Protein AF-R7ZXV5-F1 (afdb_monomer_lite)

Structure (mmCIF, N/CA/C/O backbone):
data_AF-R7ZXV5-F1
#
_entry.id   AF-R7ZXV5-F1
#
loop_
_atom_site.group_PDB
_atom_site.id
_atom_site.type_symbol
_atom_site.label_atom_id
_atom_site.label_alt_id
_atom_site.label_comp_id
_atom_site.label_asym_id
_atom_site.label_entity_id
_atom_site.label_seq_id
_atom_site.pdbx_PDB_ins_code
_atom_site.Cartn_x
_atom_site.Cartn_y
_atom_site.Cartn_z
_atom_site.occupancy
_atom_site.B_iso_or_equiv
_atom_site.auth_seq_id
_atom_site.auth_comp_id
_atom_site.auth_asym_id
_atom_site.auth_atom_id
_atom_site.pdbx_PDB_model_num
ATOM 1 N N . MET A 1 1 ? 47.449 18.925 13.612 1.00 54.97 1 MET A N 1
ATOM 2 C CA . MET A 1 1 ? 47.432 18.187 12.322 1.00 54.97 1 MET A CA 1
ATOM 3 C C . MET A 1 1 ? 46.464 16.997 12.276 1.00 54.97 1 MET A C 1
ATOM 5 O O . MET A 1 1 ? 45.892 16.774 11.221 1.00 54.97 1 MET A O 1
ATOM 9 N N . ILE A 1 2 ? 46.208 16.277 13.378 1.00 59.22 2 ILE A N 1
ATOM 10 C CA . ILE A 1 2 ? 45.372 15.050 13.403 1.00 59.22 2 ILE A CA 1
ATOM 11 C C . ILE A 1 2 ? 43.863 15.296 13.144 1.00 59.22 2 ILE A C 1
ATOM 13 O O . ILE A 1 2 ? 43.168 14.418 12.645 1.00 59.22 2 ILE A O 1
ATOM 17 N N . HIS A 1 3 ? 43.331 16.490 13.434 1.00 53.34 3 HIS A N 1
ATOM 18 C CA . HIS A 1 3 ? 41.921 16.816 13.148 1.00 53.34 3 HIS A CA 1
ATOM 19 C C . HIS A 1 3 ? 41.651 17.110 11.661 1.00 53.34 3 HIS A C 1
ATOM 21 O O . HIS A 1 3 ? 40.573 16.802 11.162 1.00 53.34 3 HIS A O 1
ATOM 27 N N . CYS A 1 4 ? 42.644 17.639 10.937 1.00 56.69 4 CYS A N 1
ATOM 28 C CA . CYS A 1 4 ? 42.523 17.958 9.511 1.00 56.69 4 CYS A CA 1
ATOM 29 C C . CYS A 1 4 ? 42.497 16.681 8.650 1.00 56.69 4 CYS A C 1
ATOM 31 O O . CYS A 1 4 ? 41.690 16.554 7.732 1.00 56.69 4 CYS A O 1
ATOM 33 N N . THR A 1 5 ? 43.303 15.679 9.016 1.00 60.62 5 THR A N 1
ATOM 34 C CA . THR A 1 5 ? 43.340 14.381 8.326 1.00 60.62 5 THR A CA 1
ATOM 35 C C . THR A 1 5 ? 42.061 13.570 8.537 1.00 60.62 5 THR A C 1
ATOM 37 O O . THR A 1 5 ? 41.583 12.933 7.605 1.00 60.62 5 THR A O 1
ATOM 40 N N . ARG A 1 6 ? 41.445 13.647 9.724 1.00 66.00 6 ARG A N 1
ATOM 41 C CA . ARG A 1 6 ? 40.159 12.987 10.018 1.00 66.00 6 ARG A CA 1
ATOM 42 C C . ARG A 1 6 ? 38.990 13.591 9.234 1.00 66.00 6 ARG A C 1
ATOM 44 O O . ARG A 1 6 ? 38.175 12.834 8.715 1.00 66.00 6 ARG A O 1
ATOM 51 N N . SER A 1 7 ? 38.946 14.919 9.087 1.00 66.56 7 SER A N 1
ATOM 52 C CA . SER A 1 7 ? 37.944 15.587 8.239 1.00 66.56 7 SER A CA 1
ATOM 53 C C . SER A 1 7 ? 38.108 15.244 6.761 1.00 66.56 7 SER A C 1
ATOM 55 O O . SER A 1 7 ? 37.116 14.977 6.089 1.00 66.56 7 SER A O 1
ATOM 57 N N . ALA A 1 8 ? 39.343 15.195 6.252 1.00 74.81 8 ALA A N 1
ATOM 58 C CA . ALA A 1 8 ? 39.594 14.841 4.856 1.00 74.81 8 ALA A CA 1
ATOM 59 C C . ALA A 1 8 ? 39.177 13.394 4.540 1.00 74.81 8 ALA A C 1
ATOM 61 O O . ALA A 1 8 ? 38.531 13.148 3.526 1.00 74.81 8 ALA A O 1
ATOM 62 N N . ILE A 1 9 ? 39.474 12.446 5.436 1.00 78.62 9 ILE A N 1
ATOM 63 C CA . ILE A 1 9 ? 39.075 11.040 5.276 1.00 78.62 9 ILE A CA 1
ATOM 64 C C . ILE A 1 9 ? 37.549 10.897 5.311 1.00 78.62 9 ILE A C 1
ATOM 66 O O . ILE A 1 9 ? 36.986 10.212 4.461 1.00 78.62 9 ILE A O 1
ATOM 70 N N . ALA A 1 10 ? 36.865 11.574 6.240 1.00 78.19 10 ALA A N 1
ATOM 71 C CA . ALA A 1 10 ? 35.405 11.551 6.306 1.00 78.19 10 ALA A CA 1
ATOM 72 C C . ALA A 1 10 ? 34.764 12.096 5.018 1.00 78.19 10 ALA A C 1
ATOM 74 O O . ALA A 1 10 ? 33.823 11.504 4.500 1.00 78.19 10 AL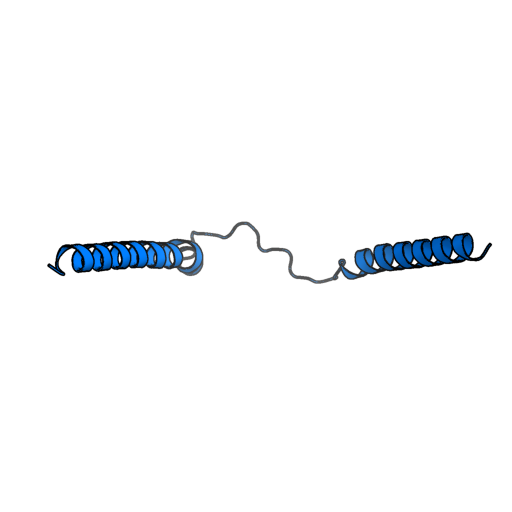A A O 1
ATOM 75 N N . LEU A 1 11 ? 35.313 13.179 4.463 1.00 79.88 11 LEU A N 1
ATOM 76 C CA . LEU A 1 11 ? 34.803 13.806 3.243 1.00 79.88 11 LEU A CA 1
ATOM 77 C C . LEU A 1 11 ? 35.016 12.919 2.006 1.00 79.88 11 LEU A C 1
ATOM 79 O O . LEU A 1 11 ? 34.120 12.793 1.176 1.00 79.88 11 LEU A O 1
ATOM 83 N N . VAL A 1 12 ? 36.155 12.226 1.923 1.00 82.75 12 VAL A N 1
ATOM 84 C CA . VAL A 1 12 ? 36.433 11.241 0.865 1.00 82.75 12 VAL A CA 1
ATOM 85 C C . VAL A 1 12 ? 35.489 10.039 0.959 1.00 82.75 12 VAL A C 1
ATOM 87 O O . VAL A 1 12 ? 34.940 9.624 -0.059 1.00 82.75 12 VAL A O 1
ATOM 90 N N . VAL A 1 13 ? 35.233 9.517 2.163 1.00 81.88 13 VAL A N 1
ATOM 91 C CA . VAL A 1 13 ? 34.293 8.401 2.375 1.00 81.88 13 VAL A CA 1
ATOM 92 C C . VAL A 1 13 ? 32.859 8.804 2.019 1.00 81.88 13 VAL A C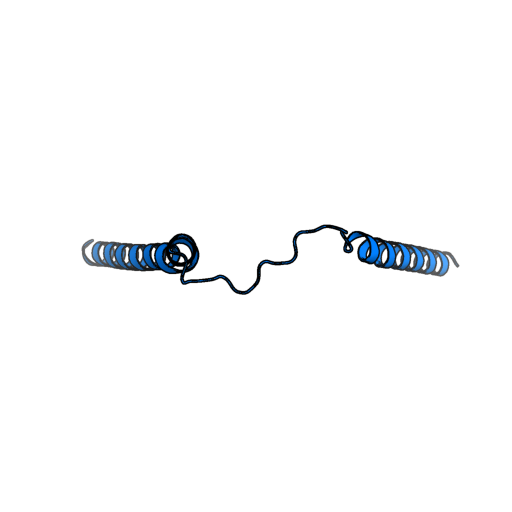 1
ATOM 94 O O . VAL A 1 13 ? 32.162 8.034 1.364 1.00 81.88 13 VAL A O 1
ATOM 97 N N . ILE A 1 14 ? 32.427 10.015 2.383 1.00 80.94 14 ILE A N 1
ATOM 98 C CA . ILE A 1 14 ? 31.100 10.546 2.028 1.00 80.94 14 ILE A CA 1
ATOM 99 C C . ILE A 1 14 ? 30.963 10.721 0.506 1.00 80.94 14 ILE A C 1
ATOM 101 O O . ILE A 1 14 ? 29.950 10.330 -0.066 1.00 80.94 14 ILE A O 1
ATOM 105 N N . CYS A 1 15 ? 31.983 11.240 -0.182 1.00 78.00 15 CYS A N 1
ATOM 106 C CA . CYS A 1 15 ? 31.959 11.346 -1.645 1.00 78.00 15 CYS A CA 1
ATOM 107 C C . CYS A 1 15 ? 31.904 9.973 -2.334 1.00 78.00 15 CYS A C 1
ATOM 109 O O . CYS A 1 15 ? 31.148 9.795 -3.289 1.00 78.00 15 CYS A O 1
ATOM 111 N N . LEU A 1 16 ? 32.662 8.989 -1.841 1.00 73.19 16 LEU A N 1
ATOM 112 C CA . LEU A 1 16 ? 32.669 7.626 -2.382 1.00 73.19 16 LEU A CA 1
ATOM 113 C C . LEU A 1 16 ? 31.313 6.925 -2.226 1.00 73.19 16 LEU A C 1
ATOM 115 O O . LEU A 1 16 ? 30.871 6.241 -3.150 1.00 73.19 16 LEU A O 1
ATOM 119 N N . THR A 1 17 ? 30.624 7.114 -1.097 1.00 70.81 17 THR A N 1
ATOM 120 C CA . THR A 1 17 ? 29.307 6.497 -0.886 1.00 70.81 17 THR A CA 1
ATOM 121 C C . THR A 1 17 ? 28.221 7.158 -1.727 1.00 70.81 17 THR A C 1
ATOM 123 O O . THR A 1 17 ? 27.386 6.448 -2.280 1.00 70.81 17 THR A O 1
ATOM 126 N N . ILE A 1 18 ? 28.233 8.482 -1.901 1.00 72.88 18 ILE A N 1
ATOM 127 C CA . ILE A 1 18 ? 27.212 9.168 -2.709 1.00 72.88 18 ILE A CA 1
ATOM 128 C C . ILE A 1 18 ? 27.292 8.731 -4.178 1.00 72.88 18 ILE A C 1
ATOM 130 O O . ILE A 1 18 ? 26.271 8.367 -4.759 1.00 72.88 18 ILE A O 1
ATOM 134 N N . VAL A 1 19 ? 28.492 8.697 -4.767 1.00 71.75 19 VAL A N 1
ATOM 135 C CA . VAL A 1 19 ? 28.663 8.322 -6.182 1.00 71.75 19 VAL A CA 1
ATOM 136 C C . VAL A 1 19 ? 28.277 6.857 -6.421 1.00 71.75 19 VAL A C 1
ATOM 138 O O . VAL A 1 19 ? 27.576 6.563 -7.386 1.00 71.75 19 VAL A O 1
ATOM 141 N N . GLY A 1 20 ? 28.654 5.941 -5.521 1.00 65.62 20 GLY A N 1
ATOM 142 C CA . GLY A 1 20 ? 28.325 4.516 -5.652 1.00 65.62 20 GLY A CA 1
ATOM 143 C C . GLY A 1 20 ? 26.822 4.205 -5.592 1.00 65.62 20 GLY A C 1
ATOM 144 O O . GLY A 1 20 ? 26.351 3.321 -6.305 1.00 65.62 20 GLY A O 1
ATOM 145 N N . ASN A 1 21 ? 26.049 4.956 -4.798 1.00 65.06 21 ASN A N 1
ATOM 146 C CA . ASN A 1 21 ? 24.601 4.748 -4.687 1.00 65.06 21 ASN A CA 1
ATOM 147 C C . ASN A 1 21 ? 23.832 5.201 -5.940 1.00 65.06 21 ASN A C 1
ATOM 149 O O . ASN A 1 21 ? 22.827 4.583 -6.281 1.00 65.06 21 ASN A O 1
ATOM 153 N N . VAL A 1 22 ? 24.308 6.225 -6.659 1.00 67.81 22 VAL A N 1
ATOM 154 C CA . VAL A 1 22 ? 23.648 6.709 -7.889 1.00 67.81 22 VAL A CA 1
ATOM 155 C C . VAL A 1 22 ? 23.711 5.660 -9.004 1.00 67.81 22 VAL A C 1
ATOM 157 O O . VAL A 1 22 ? 22.711 5.412 -9.673 1.00 67.81 22 VAL A O 1
ATOM 160 N N . PHE A 1 23 ? 24.851 4.983 -9.170 1.00 67.31 23 PHE A N 1
ATOM 161 C CA . PHE A 1 23 ? 24.997 3.928 -10.182 1.00 67.31 23 PHE A CA 1
ATOM 162 C C . PHE A 1 23 ? 24.247 2.637 -9.824 1.00 67.31 23 PHE A C 1
ATOM 164 O O . PHE A 1 23 ? 23.804 1.928 -10.723 1.00 67.31 23 PHE A O 1
ATOM 171 N N . ALA A 1 24 ? 24.03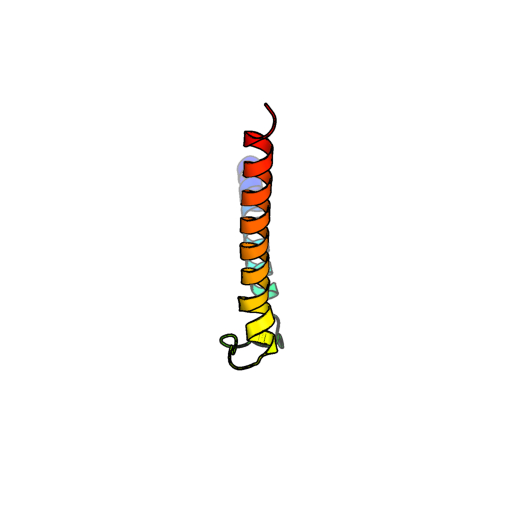4 2.353 -8.535 1.00 67.00 24 ALA A N 1
ATOM 172 C CA . ALA A 1 24 ? 23.251 1.199 -8.089 1.00 67.00 24 ALA A CA 1
ATOM 173 C C . ALA A 1 24 ? 21.732 1.352 -8.322 1.00 67.00 24 ALA A C 1
ATOM 175 O O . ALA A 1 24 ?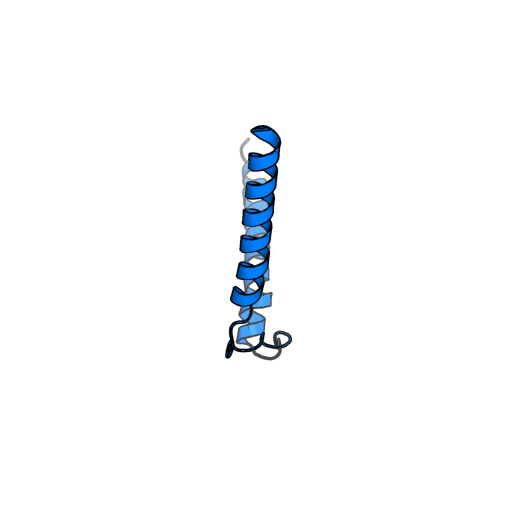 21.007 0.359 -8.288 1.00 67.00 24 ALA A O 1
ATOM 176 N N . GLN A 1 25 ? 21.241 2.574 -8.561 1.00 65.31 25 GLN A N 1
ATOM 177 C CA . GLN A 1 25 ? 19.822 2.847 -8.828 1.00 65.31 25 GLN A CA 1
ATOM 178 C C . GLN A 1 25 ? 19.433 2.729 -10.308 1.00 65.31 25 GLN A C 1
ATOM 180 O O . GLN A 1 25 ? 18.246 2.665 -10.624 1.00 65.31 25 GLN A O 1
ATOM 185 N N . MET A 1 26 ? 20.402 2.666 -11.223 1.00 70.06 26 MET A N 1
ATOM 186 C CA . MET A 1 26 ? 20.144 2.341 -12.625 1.00 70.06 26 MET A CA 1
ATOM 187 C C . MET A 1 26 ? 20.117 0.822 -12.787 1.00 70.06 26 MET A C 1
AT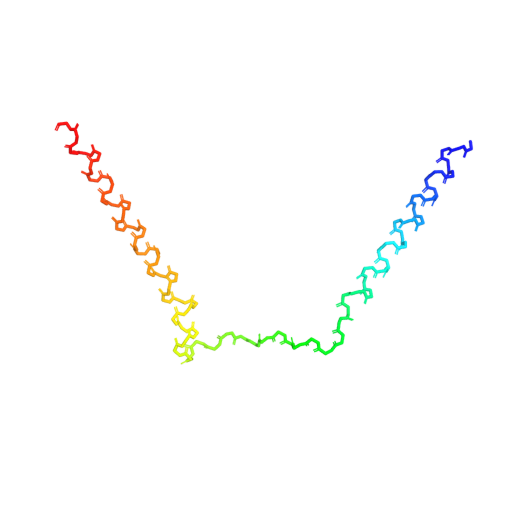OM 189 O O . MET A 1 26 ? 21.120 0.203 -13.126 1.00 70.06 26 MET A O 1
ATOM 193 N N . GLN A 1 27 ? 18.963 0.209 -12.526 1.00 68.94 27 GLN A N 1
ATOM 194 C CA . GLN A 1 27 ? 18.740 -1.188 -12.888 1.00 68.94 27 GLN A CA 1
ATOM 195 C C . GLN A 1 27 ? 18.285 -1.260 -14.359 1.00 68.94 27 GLN A C 1
ATOM 197 O O . GLN A 1 27 ? 17.162 -0.841 -14.662 1.00 68.94 27 GLN A O 1
ATOM 202 N N . PRO A 1 28 ? 19.128 -1.758 -15.286 1.00 75.44 28 PRO A N 1
ATOM 203 C CA . PRO A 1 28 ? 18.674 -2.076 -16.634 1.00 75.44 28 PRO A CA 1
ATOM 204 C C . PRO A 1 28 ? 17.599 -3.170 -16.565 1.00 75.44 28 PRO A C 1
ATOM 206 O O . PRO A 1 28 ? 17.608 -4.004 -15.661 1.00 75.44 28 PRO A O 1
ATOM 209 N N . ASP A 1 29 ? 16.648 -3.133 -17.498 1.00 73.06 29 ASP A N 1
ATOM 210 C CA . ASP A 1 29 ? 15.578 -4.131 -17.651 1.00 73.06 29 ASP A CA 1
ATOM 211 C C . ASP A 1 29 ? 14.531 -4.215 -16.523 1.00 73.06 29 ASP A C 1
ATOM 213 O O . ASP A 1 29 ? 13.739 -5.160 -16.481 1.00 73.06 29 ASP A O 1
ATOM 217 N N . ILE A 1 30 ? 14.438 -3.215 -15.634 1.00 73.25 30 ILE A N 1
ATOM 218 C CA . ILE A 1 30 ? 13.287 -3.133 -14.722 1.00 73.25 30 ILE A CA 1
ATOM 219 C C . ILE A 1 30 ? 12.034 -2.803 -15.535 1.00 73.25 30 ILE A C 1
ATOM 221 O O . ILE A 1 30 ? 12.029 -1.810 -16.273 1.00 73.25 30 ILE A O 1
ATOM 225 N N . PRO A 1 31 ? 10.951 -3.591 -15.387 1.00 74.38 31 PRO A N 1
ATOM 226 C CA . PRO A 1 31 ? 9.674 -3.264 -15.991 1.00 74.38 31 PRO A CA 1
ATOM 227 C C . PRO A 1 31 ? 9.298 -1.838 -15.609 1.00 74.38 31 PRO A C 1
ATOM 229 O O . PRO A 1 31 ? 9.200 -1.508 -14.425 1.00 74.38 31 PRO A O 1
ATOM 232 N N . GLN A 1 32 ? 9.118 -0.990 -16.621 1.00 75.88 32 GLN A N 1
ATOM 233 C CA . GLN A 1 32 ? 8.743 0.401 -16.410 1.00 75.88 32 GLN A CA 1
ATOM 234 C C . GLN A 1 32 ? 7.493 0.467 -15.527 1.00 75.88 32 GLN A C 1
ATOM 236 O O . GLN A 1 32 ? 6.644 -0.435 -15.602 1.00 75.88 32 GLN A O 1
ATOM 241 N N . PRO A 1 33 ? 7.368 1.505 -14.677 1.00 76.25 33 PRO A N 1
ATOM 242 C CA . PRO A 1 33 ? 6.185 1.659 -13.852 1.00 76.25 33 PRO A CA 1
ATOM 243 C C . PRO A 1 33 ? 4.960 1.556 -14.753 1.00 76.25 33 PRO A C 1
ATOM 245 O O . PRO A 1 33 ? 4.862 2.233 -15.779 1.00 76.25 33 PRO A O 1
ATOM 248 N N . ARG A 1 34 ? 4.050 0.646 -14.391 1.00 73.81 34 ARG A N 1
ATOM 249 C CA . ARG A 1 34 ? 2.774 0.520 -15.089 1.00 73.81 34 ARG A CA 1
ATOM 250 C C . ARG A 1 34 ? 2.136 1.910 -15.099 1.00 73.81 34 ARG A C 1
ATOM 252 O O . ARG A 1 34 ? 2.175 2.605 -14.083 1.00 73.81 34 ARG A O 1
ATOM 259 N N . GLY A 1 35 ? 1.624 2.321 -16.262 1.00 82.94 35 GLY A N 1
ATOM 260 C CA . GLY A 1 35 ? 0.935 3.600 -16.422 1.00 82.94 35 GLY A CA 1
ATOM 261 C C . GLY A 1 35 ? -0.258 3.737 -15.462 1.00 82.94 35 GLY A C 1
ATOM 262 O O . GLY A 1 35 ? -0.501 2.851 -14.640 1.00 82.94 35 GLY A O 1
ATOM 263 N N . PRO A 1 36 ? -1.029 4.831 -15.550 1.00 88.31 36 PRO A N 1
ATOM 264 C CA . PRO A 1 36 ? -2.162 5.069 -14.659 1.00 88.31 36 PRO A CA 1
ATOM 265 C C . PRO A 1 36 ? -3.040 3.821 -14.500 1.00 88.31 36 PRO A C 1
ATOM 267 O O . PRO A 1 36 ? -3.405 3.190 -15.494 1.00 88.31 36 PRO A O 1
ATOM 270 N N . VAL A 1 37 ? -3.353 3.454 -13.251 1.00 89.00 37 VAL A N 1
ATOM 271 C CA . VAL A 1 37 ? -4.151 2.255 -12.954 1.00 89.00 37 VAL A CA 1
ATOM 272 C C . VAL A 1 37 ? -5.473 2.336 -13.713 1.00 89.00 37 VAL A C 1
ATOM 274 O O . VAL A 1 37 ? -6.265 3.259 -13.517 1.00 89.00 37 VAL A O 1
ATOM 277 N N . ASN A 1 38 ? -5.719 1.357 -14.582 1.00 91.25 38 ASN A N 1
ATOM 278 C CA . ASN A 1 38 ? -6.934 1.319 -15.377 1.00 91.25 38 ASN A CA 1
ATOM 279 C C . ASN A 1 38 ? -8.104 0.802 -14.533 1.00 91.25 38 ASN A C 1
ATOM 281 O O . ASN A 1 38 ? -8.221 -0.397 -14.282 1.00 91.25 38 ASN A O 1
ATOM 285 N N . LEU A 1 39 ? -8.998 1.707 -14.134 1.00 93.81 39 LEU A N 1
ATOM 286 C CA . LEU A 1 39 ? -10.183 1.387 -13.331 1.00 93.81 39 LEU A CA 1
ATOM 287 C C . LEU A 1 39 ? -11.328 0.747 -14.136 1.00 93.81 39 LEU A C 1
ATOM 289 O O . LEU A 1 39 ? -12.354 0.405 -13.553 1.00 93.81 39 LEU A O 1
ATOM 293 N N . ARG A 1 40 ? -11.184 0.574 -15.459 1.00 94.19 40 ARG A N 1
ATOM 294 C CA . ARG A 1 40 ? -12.153 -0.193 -16.265 1.00 94.19 40 ARG A CA 1
ATOM 295 C C . ARG A 1 40 ? -12.047 -1.694 -16.017 1.00 94.19 40 ARG A C 1
ATOM 297 O O . ARG A 1 40 ? -13.027 -2.409 -16.191 1.00 94.19 40 ARG A O 1
ATOM 304 N N . GLU A 1 41 ? -10.871 -2.170 -15.619 1.00 94.56 41 GLU A N 1
ATOM 305 C CA . GLU A 1 41 ? -10.682 -3.562 -15.229 1.00 94.56 41 GLU A CA 1
ATOM 306 C C . GLU A 1 41 ? -11.329 -3.799 -13.864 1.00 94.56 41 GLU A C 1
ATOM 308 O O . GLU A 1 41 ? -10.966 -3.162 -12.871 1.00 94.56 41 GLU A O 1
ATOM 313 N N . THR A 1 42 ? -12.270 -4.743 -13.801 1.00 96.62 42 THR A N 1
ATOM 314 C CA . THR A 1 42 ? -13.023 -5.052 -12.578 1.00 96.62 42 THR A CA 1
ATOM 315 C C . THR A 1 42 ? -12.098 -5.361 -11.403 1.00 96.62 42 THR A C 1
ATOM 317 O O . THR A 1 42 ? -12.335 -4.871 -10.304 1.00 96.62 42 THR A O 1
ATOM 320 N N . SER A 1 43 ? -11.007 -6.097 -11.633 1.00 96.12 43 SER A N 1
ATOM 321 C CA . SER A 1 43 ? -10.017 -6.413 -10.598 1.00 96.12 43 SER A CA 1
ATOM 322 C C . SER A 1 43 ? -9.384 -5.159 -9.993 1.00 96.12 43 SER A C 1
ATOM 324 O O . SER A 1 43 ? -9.291 -5.047 -8.773 1.00 96.12 43 SER A O 1
ATOM 326 N N . ASN A 1 44 ? -9.008 -4.182 -10.823 1.00 95.75 44 ASN A N 1
ATOM 327 C CA . ASN A 1 44 ? -8.405 -2.937 -10.347 1.00 95.75 44 ASN A CA 1
ATOM 328 C C . ASN A 1 44 ? -9.429 -2.088 -9.589 1.00 95.75 44 ASN A C 1
ATOM 330 O O . ASN A 1 44 ? -9.131 -1.584 -8.510 1.00 95.75 44 ASN A O 1
ATOM 334 N N . LEU A 1 45 ? -10.657 -1.976 -10.101 1.00 96.81 45 LEU A N 1
ATOM 335 C CA . LEU A 1 45 ? -11.728 -1.269 -9.398 1.00 96.81 45 LEU A CA 1
ATOM 336 C C . LEU A 1 45 ? -11.993 -1.886 -8.016 1.00 96.81 45 LEU A C 1
ATOM 338 O O . LEU A 1 45 ? -12.108 -1.171 -7.019 1.00 96.81 45 LEU A O 1
ATOM 342 N N . VAL A 1 46 ? -12.056 -3.218 -7.944 1.00 97.62 46 VAL A N 1
ATOM 343 C CA . VAL A 1 46 ? -12.315 -3.934 -6.694 1.00 97.62 46 VAL A CA 1
ATOM 344 C C . VAL A 1 46 ? -11.183 -3.720 -5.692 1.00 97.62 46 VAL A C 1
ATOM 346 O O . VAL A 1 46 ? -11.450 -3.354 -4.548 1.00 97.62 46 VAL A O 1
ATOM 349 N N . LEU A 1 47 ? -9.930 -3.904 -6.109 1.00 96.44 47 LEU A N 1
ATOM 350 C CA . LEU A 1 47 ? -8.774 -3.816 -5.217 1.00 96.44 47 LEU A CA 1
ATOM 351 C C . LEU A 1 47 ? -8.506 -2.389 -4.740 1.00 96.44 47 LEU A C 1
ATOM 353 O O . LEU A 1 47 ? -8.260 -2.178 -3.554 1.00 96.44 47 LEU A O 1
ATOM 357 N N . PHE A 1 48 ? -8.552 -1.414 -5.647 1.00 95.81 48 PHE A N 1
ATOM 358 C CA . PHE A 1 48 ? -8.127 -0.050 -5.341 1.00 95.81 48 PHE A CA 1
ATOM 359 C C . PHE A 1 48 ? -9.252 0.838 -4.801 1.00 95.81 48 PHE A C 1
ATOM 361 O O . PHE A 1 48 ? -8.951 1.821 -4.130 1.00 95.81 48 PHE A O 1
ATOM 368 N N . ILE A 1 49 ? -10.527 0.508 -5.051 1.00 96.44 49 ILE A N 1
ATOM 369 C CA . ILE A 1 49 ? -11.669 1.340 -4.633 1.00 96.44 49 ILE A CA 1
ATOM 370 C C . ILE A 1 49 ? -12.614 0.586 -3.696 1.00 96.44 49 ILE A C 1
ATOM 372 O O . ILE A 1 49 ? -12.857 1.038 -2.576 1.00 96.44 49 ILE A O 1
ATOM 376 N N . ILE A 1 50 ? -13.147 -0.564 -4.125 1.00 97.81 50 ILE A N 1
ATOM 377 C CA . ILE A 1 50 ? -14.204 -1.260 -3.371 1.00 97.81 50 ILE A CA 1
ATOM 378 C C . ILE A 1 50 ? -13.678 -1.797 -2.039 1.00 97.81 50 ILE A C 1
ATOM 380 O O . ILE A 1 50 ? -14.311 -1.585 -1.007 1.00 97.81 50 ILE A O 1
ATOM 384 N N . LEU A 1 51 ? -12.521 -2.462 -2.033 1.00 97.81 51 LEU A N 1
ATOM 385 C CA . LEU A 1 51 ? -11.963 -3.061 -0.823 1.00 97.81 51 LEU A CA 1
ATOM 386 C C . LEU A 1 51 ? -11.662 -2.001 0.263 1.00 97.81 51 LEU A C 1
ATOM 388 O O . LEU A 1 51 ? -12.159 -2.165 1.381 1.00 97.81 51 LEU A O 1
ATOM 392 N N . PRO A 1 52 ? -10.972 -0.875 -0.028 1.00 97.69 52 PRO A N 1
ATOM 393 C CA . PRO A 1 52 ? -10.827 0.220 0.935 1.00 97.69 52 PRO A CA 1
ATOM 394 C C . PRO A 1 52 ? -12.163 0.806 1.409 1.00 97.69 52 PRO A C 1
ATOM 396 O O . PRO A 1 52 ? -12.329 1.076 2.601 1.00 97.69 52 PRO A O 1
ATOM 399 N N . ALA A 1 53 ? -13.140 0.972 0.509 1.00 98.25 53 ALA A N 1
ATOM 400 C CA . ALA A 1 53 ? -14.458 1.489 0.869 1.00 98.25 53 ALA A CA 1
ATOM 401 C C . ALA A 1 53 ? -15.194 0.558 1.846 1.00 98.25 53 ALA A C 1
ATOM 403 O O . ALA A 1 53 ? -15.766 1.032 2.826 1.00 98.25 53 ALA A O 1
ATOM 404 N N . LEU A 1 54 ? -15.133 -0.762 1.638 1.00 98.31 54 LEU A N 1
ATOM 405 C CA . LEU A 1 54 ? -15.734 -1.746 2.542 1.00 98.31 54 LEU A CA 1
ATOM 406 C C . LEU A 1 54 ? -15.104 -1.711 3.937 1.00 98.31 54 LEU A C 1
ATOM 408 O O . LEU A 1 54 ? -15.832 -1.769 4.929 1.00 98.31 54 LEU A O 1
ATOM 412 N N . VAL A 1 55 ? -13.779 -1.561 4.031 1.00 97.94 55 VAL A N 1
ATOM 413 C CA . VAL A 1 55 ? -13.081 -1.415 5.320 1.00 97.94 55 VAL A CA 1
ATOM 414 C C . VAL A 1 55 ? -13.554 -0.160 6.054 1.00 97.94 55 VAL A C 1
ATOM 416 O O . VAL A 1 55 ? -13.880 -0.231 7.240 1.00 97.94 55 VAL A O 1
ATOM 419 N N . LEU A 1 56 ? -13.655 0.975 5.357 1.00 98.12 56 LEU A N 1
ATOM 420 C CA . LEU A 1 56 ? -14.155 2.222 5.941 1.00 98.12 56 LEU A CA 1
ATOM 421 C C . LEU A 1 56 ? -15.600 2.078 6.422 1.00 98.12 56 LEU A C 1
ATOM 423 O O . LEU A 1 56 ? -15.912 2.423 7.561 1.00 98.12 56 LEU A O 1
ATOM 427 N N . ILE A 1 57 ? -16.477 1.526 5.584 1.00 98.06 57 ILE A N 1
ATOM 428 C CA . ILE A 1 57 ? -17.881 1.287 5.923 1.00 98.06 57 ILE A CA 1
ATOM 429 C C . ILE A 1 57 ? -17.983 0.383 7.159 1.00 98.06 57 ILE A C 1
ATOM 431 O O . ILE A 1 57 ? -18.668 0.733 8.123 1.00 98.06 57 ILE A O 1
ATOM 435 N N . GLY A 1 58 ? -17.257 -0.737 7.176 1.00 97.69 58 GLY A N 1
ATOM 436 C CA . GLY A 1 58 ? -17.200 -1.653 8.315 1.00 97.69 58 GLY A CA 1
ATOM 437 C C . GLY A 1 58 ? -16.724 -0.965 9.596 1.00 97.69 58 GLY A C 1
ATOM 438 O O . GLY A 1 58 ? -17.345 -1.122 10.650 1.00 97.69 58 GLY A O 1
ATOM 439 N N . TYR A 1 59 ? -15.691 -0.126 9.502 1.00 97.19 59 TYR A N 1
ATOM 440 C CA . TYR A 1 59 ? -15.204 0.678 10.622 1.00 97.19 59 TYR A CA 1
ATOM 441 C C . TYR A 1 59 ? -16.279 1.628 11.171 1.00 97.19 59 TYR A C 1
ATOM 443 O O . TYR A 1 59 ? -16.459 1.713 12.388 1.00 97.19 59 TYR A O 1
ATOM 451 N N . PHE A 1 60 ? -17.044 2.308 10.312 1.00 97.38 60 PHE A N 1
ATOM 452 C CA . PHE A 1 60 ? -18.133 3.182 10.760 1.00 97.38 60 PHE A CA 1
ATOM 453 C C . PHE A 1 60 ? -19.251 2.411 11.465 1.00 97.38 60 PHE A C 1
ATOM 455 O O . PHE A 1 60 ? -19.745 2.864 12.504 1.00 97.38 60 PHE A O 1
ATOM 462 N N . PHE A 1 61 ? -19.627 1.239 10.947 1.00 96.81 61 PHE A N 1
ATOM 463 C CA . PHE A 1 61 ? -20.600 0.369 11.607 1.00 96.81 61 PHE A CA 1
ATOM 464 C C . PHE A 1 61 ? -20.108 -0.086 12.981 1.00 96.81 61 PHE A C 1
ATOM 466 O O . PHE A 1 61 ? -20.837 0.051 13.966 1.00 96.81 61 PHE A O 1
ATOM 473 N N . TRP A 1 62 ? -18.859 -0.543 13.071 1.00 95.69 62 TRP A N 1
ATOM 474 C CA . TRP A 1 62 ? -18.233 -0.942 14.329 1.00 95.69 62 TRP A CA 1
ATOM 475 C C . TRP A 1 62 ? -18.187 0.205 15.342 1.00 95.69 62 TRP A C 1
ATOM 477 O O . TRP A 1 62 ? -18.646 0.062 16.477 1.00 95.69 62 TRP A O 1
ATOM 487 N N . ARG A 1 63 ? -17.709 1.381 14.920 1.00 94.44 63 ARG A N 1
ATOM 488 C CA . ARG A 1 63 ? -17.625 2.577 15.766 1.00 94.44 63 ARG A CA 1
ATOM 489 C C . ARG A 1 63 ? -18.994 2.973 16.311 1.00 94.44 63 ARG A C 1
ATOM 491 O O . ARG A 1 63 ? -19.126 3.293 17.493 1.00 94.44 63 ARG A O 1
ATOM 498 N N . ARG A 1 64 ? -20.031 2.926 15.470 1.00 93.25 64 ARG A N 1
ATOM 499 C CA . ARG A 1 64 ? -21.404 3.224 15.892 1.00 93.25 64 ARG A CA 1
ATOM 500 C C . ARG A 1 64 ? -21.945 2.176 16.862 1.00 93.25 64 ARG A C 1
ATOM 502 O O . ARG A 1 64 ? -22.658 2.543 17.794 1.00 93.25 64 ARG A O 1
ATOM 509 N N . ALA A 1 65 ? -21.632 0.900 16.652 1.00 91.38 65 ALA A N 1
ATOM 510 C CA . ALA A 1 65 ? -22.051 -0.177 17.541 1.00 91.38 65 ALA A CA 1
ATOM 511 C C . ALA A 1 65 ? -21.418 -0.042 18.933 1.00 91.38 65 ALA A C 1
ATOM 513 O O . ALA A 1 65 ? -22.132 -0.165 19.925 1.00 91.38 65 ALA A O 1
ATOM 514 N N . MET A 1 66 ? -20.126 0.287 19.014 1.00 91.56 66 MET A N 1
ATOM 515 C CA . MET A 1 66 ? -19.434 0.492 20.292 1.00 91.56 66 MET A CA 1
ATOM 516 C C . MET A 1 66 ? -19.996 1.677 21.078 1.00 91.56 66 MET A C 1
ATOM 51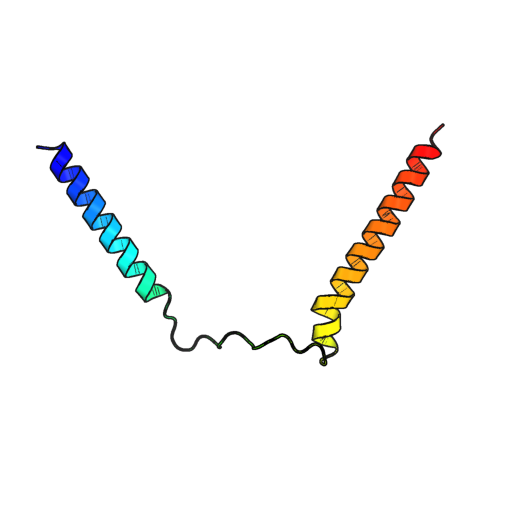8 O O . MET A 1 66 ? -20.350 1.517 22.243 1.00 91.56 66 MET A O 1
ATOM 522 N N . LYS A 1 67 ? -20.225 2.821 20.421 1.00 89.69 67 LYS A N 1
ATOM 523 C CA . LYS A 1 67 ? -20.836 3.995 21.069 1.00 89.69 67 LYS A CA 1
ATOM 524 C C . LYS A 1 67 ? -22.234 3.711 21.643 1.00 89.69 67 LYS A C 1
ATOM 526 O O . LYS A 1 67 ? -22.636 4.290 22.643 1.00 89.69 67 LYS A O 1
ATOM 531 N N . ARG A 1 68 ? -23.006 2.809 21.024 1.00 83.31 68 ARG A N 1
ATOM 532 C CA . ARG A 1 68 ? -24.326 2.407 21.547 1.00 83.31 68 ARG A CA 1
ATOM 533 C C . ARG A 1 68 ? -24.245 1.519 22.791 1.00 83.31 68 ARG A C 1
ATOM 535 O O . ARG A 1 68 ? -25.227 1.466 23.521 1.00 83.31 68 ARG A O 1
ATOM 542 N N . ARG A 1 69 ? -23.142 0.792 22.990 1.00 83.75 69 ARG A N 1
ATOM 543 C CA . ARG A 1 69 ? -22.926 -0.049 24.179 1.00 83.75 69 ARG A CA 1
ATOM 544 C C . ARG A 1 69 ? -22.519 0.799 25.380 1.00 83.75 69 ARG A C 1
ATOM 546 O O . ARG A 1 69 ? -23.017 0.554 26.465 1.00 83.75 69 ARG A O 1
ATOM 553 N N . GLU A 1 70 ? -21.706 1.826 25.148 1.00 79.94 70 GLU A N 1
ATOM 554 C CA . GLU A 1 70 ? -21.312 2.815 26.160 1.00 79.94 70 GLU A CA 1
ATOM 555 C C . GLU A 1 70 ? -22.532 3.530 26.770 1.00 79.94 70 GLU A C 1
ATOM 557 O O . GLU A 1 70 ? -22.676 3.578 27.982 1.00 79.94 70 GLU A O 1
ATOM 562 N N . ASN A 1 71 ? -23.491 3.957 25.941 1.00 72.69 71 ASN A N 1
ATOM 563 C CA . ASN A 1 71 ? -24.703 4.648 26.409 1.00 72.69 71 ASN A CA 1
ATOM 564 C C . ASN A 1 71 ? -25.790 3.731 27.017 1.00 72.69 71 ASN A C 1
ATOM 566 O O . ASN A 1 71 ? -26.854 4.222 27.381 1.00 72.69 71 ASN A O 1
ATOM 570 N N . LYS A 1 72 ? -25.596 2.406 27.023 1.00 64.00 72 LYS A N 1
ATOM 571 C CA . LYS A 1 72 ? -26.556 1.416 27.557 1.00 64.00 72 LYS A CA 1
ATOM 572 C C . LYS A 1 72 ? -26.019 0.672 28.789 1.00 64.00 72 LYS A C 1
ATOM 574 O O . LYS A 1 72 ? -26.638 -0.297 29.210 1.00 64.00 72 LYS A O 1
ATOM 579 N N . GLY A 1 73 ? -24.850 1.070 29.290 1.00 59.91 73 GLY A N 1
ATOM 580 C CA . GLY A 1 73 ? -24.189 0.488 30.459 1.00 59.91 73 GLY A CA 1
ATOM 581 C C . GLY A 1 73 ? -24.496 1.198 31.782 1.00 59.91 73 GLY A C 1
ATOM 582 O O . GLY A 1 73 ? -23.690 1.072 32.698 1.00 59.91 73 GLY A O 1
ATOM 583 N N . GLU A 1 74 ? -25.611 1.934 31.861 1.00 48.81 74 GLU A N 1
ATOM 584 C CA . GLU A 1 74 ? -26.275 2.338 33.112 1.00 48.81 74 GLU A CA 1
ATOM 585 C C . GLU A 1 74 ? -27.547 1.504 33.299 1.00 48.81 74 GLU A C 1
ATOM 587 O O . GLU A 1 74 ? -28.291 1.344 32.298 1.00 48.81 74 GLU A O 1
#

Radius of gyration: 27.63 Å; chains: 1; bounding box: 74×25×51 Å

Secondary structure (DSSP, 8-state):
-HHHHHHHHHHHHHHHHHHHHHHHT--TTPPPPP-S--TTSHHHHIIIIIHHHHHHHHHHHHHHHHHHHHTT--

Sequence (74 aa):
MIHCTRSAIALVVICLTIVGNVFAQMQPDIPQPRGPVNLRETSNLVLFIILPALVLIGYFFWRRAMKRRENKGE

pLDDT: mean 81.45, std 13.9, range [48.81, 98.31]

Organism: NCBI:txid1232681

Foldseek 3Di:
DVVVVVVVVVVVVVVVVVVVVVVVPPDPPDDDPDPDQDCVPVVSVCVVPVVVVVVVVVVVVVVVVVVVVVVVPD